Protein AF-X0Y1T5-F1 (afdb_monomer_lite)

Sequence (154 aa):
MSSAFTTIRTRWVACLILCGVLGTVRAEKPPTVGEGQLGAPISWQACGDNPGSLCMLQKTRDSVLYLTPNESFFPERGLVAAGLGQVPDLENLNSGKSFAWIEKWDAGDTTEWVWFAPQAGEGTITLWMSAKSSGGTFSMSMDNKTVSFSVNSG

Structure (mmCIF, N/CA/C/O backbone):
data_AF-X0Y1T5-F1
#
_entry.id   AF-X0Y1T5-F1
#
loop_
_atom_site.group_PDB
_atom_site.id
_atom_site.type_symbol
_atom_site.label_atom_id
_atom_site.label_alt_id
_atom_site.label_comp_id
_atom_site.label_asym_id
_atom_site.label_entity_id
_atom_site.label_seq_id
_atom_site.pdbx_PDB_ins_code
_atom_site.Cartn_x
_atom_site.Cartn_y
_atom_site.Cartn_z
_atom_site.occupancy
_atom_site.B_iso_or_equiv
_atom_site.auth_seq_id
_atom_site.auth_comp_id
_atom_site.auth_asym_id
_atom_site.auth_atom_id
_atom_site.pdbx_PDB_model_num
ATOM 1 N N . MET A 1 1 ? -14.087 -75.722 -10.424 1.00 33.56 1 MET A N 1
ATOM 2 C CA . MET A 1 1 ? -12.673 -76.088 -10.676 1.00 33.56 1 MET A CA 1
ATOM 3 C C . MET A 1 1 ? -11.996 -74.820 -11.196 1.00 33.56 1 MET A C 1
ATOM 5 O O . MET A 1 1 ? -12.502 -74.283 -12.168 1.00 33.56 1 MET A O 1
ATOM 9 N N . SER A 1 2 ? -11.211 -74.107 -10.371 1.00 26.11 2 SER A N 1
ATOM 10 C CA . SER A 1 2 ? -9.720 -74.135 -10.321 1.00 26.11 2 SER A CA 1
ATOM 11 C C . SER A 1 2 ? -9.089 -73.869 -11.700 1.00 26.11 2 SER A C 1
ATOM 13 O O . SER A 1 2 ? -9.469 -74.559 -12.633 1.00 26.11 2 SER A O 1
ATOM 15 N N . SER A 1 3 ? -8.159 -72.944 -11.967 1.00 29.31 3 SER A N 1
ATOM 16 C CA . SER A 1 3 ? -7.112 -72.238 -11.196 1.00 29.31 3 SER A CA 1
ATOM 17 C C . SER A 1 3 ? -6.641 -71.026 -12.050 1.00 29.31 3 SER A C 1
ATOM 19 O O . SER A 1 3 ? -6.656 -71.123 -13.270 1.00 29.31 3 SER A O 1
ATOM 21 N N . ALA A 1 4 ? -6.459 -69.812 -11.516 1.00 31.17 4 ALA A N 1
ATOM 22 C CA . ALA A 1 4 ? -5.210 -69.192 -11.020 1.00 31.17 4 ALA A CA 1
ATOM 23 C C . ALA A 1 4 ? -4.060 -68.918 -12.040 1.00 31.17 4 ALA A C 1
ATOM 25 O O . ALA A 1 4 ? -3.380 -69.839 -12.469 1.00 31.17 4 ALA A O 1
ATOM 26 N N . PHE A 1 5 ? -3.852 -67.608 -12.290 1.00 30.91 5 PHE A N 1
ATOM 27 C CA . PHE A 1 5 ? -2.622 -66.777 -12.395 1.00 30.91 5 PHE A CA 1
ATOM 28 C C . PHE A 1 5 ? -1.419 -67.140 -13.295 1.00 30.91 5 PHE A C 1
ATOM 30 O O . PHE A 1 5 ? -0.932 -68.262 -13.265 1.00 30.91 5 PHE A O 1
ATOM 37 N N . THR A 1 6 ? -0.867 -66.111 -13.983 1.00 28.67 6 THR A N 1
ATOM 38 C CA . THR A 1 6 ? 0.535 -65.566 -13.954 1.00 28.67 6 THR A CA 1
ATOM 39 C C . THR A 1 6 ? 0.710 -64.621 -15.184 1.00 28.67 6 THR A C 1
ATOM 41 O O . THR A 1 6 ? 0.588 -65.098 -16.302 1.00 28.67 6 THR A O 1
ATOM 44 N N . THR A 1 7 ? 0.744 -63.274 -15.148 1.00 33.59 7 THR A N 1
ATOM 45 C CA . THR A 1 7 ? 1.666 -62.264 -14.558 1.00 33.59 7 THR A CA 1
ATOM 46 C C . THR A 1 7 ? 2.576 -61.577 -15.612 1.00 33.59 7 THR A C 1
ATOM 48 O O . THR A 1 7 ? 3.454 -62.197 -16.194 1.00 33.59 7 THR A O 1
ATOM 51 N N . ILE A 1 8 ? 2.372 -60.250 -15.734 1.00 38.00 8 ILE A N 1
ATOM 52 C CA . ILE A 1 8 ? 3.307 -59.129 -16.021 1.00 38.00 8 ILE A CA 1
ATOM 53 C C . ILE A 1 8 ? 3.870 -58.915 -17.445 1.00 38.00 8 ILE A C 1
ATOM 55 O O . ILE A 1 8 ? 4.807 -59.574 -17.884 1.00 38.00 8 ILE A O 1
ATOM 59 N N . ARG A 1 9 ? 3.498 -57.764 -18.035 1.00 35.03 9 ARG A N 1
ATOM 60 C CA . ARG A 1 9 ? 4.478 -56.689 -18.300 1.00 35.03 9 ARG A CA 1
ATOM 61 C C . ARG A 1 9 ? 3.841 -55.300 -18.304 1.00 35.03 9 ARG A C 1
ATOM 63 O O . ARG A 1 9 ? 3.185 -54.871 -19.245 1.00 35.03 9 ARG A O 1
ATOM 70 N N . THR A 1 10 ? 4.079 -54.613 -17.198 1.00 39.91 10 THR A N 1
ATOM 71 C CA . THR A 1 10 ? 3.748 -53.227 -16.896 1.00 39.91 10 THR A CA 1
ATOM 72 C C . THR A 1 10 ? 4.513 -52.280 -17.822 1.00 39.91 10 THR A C 1
ATOM 74 O O . THR A 1 10 ? 5.744 -52.290 -17.841 1.00 39.91 10 THR A O 1
ATOM 77 N N . ARG A 1 11 ? 3.804 -51.414 -18.548 1.00 39.75 11 ARG A N 1
ATOM 78 C CA . ARG A 1 11 ? 4.361 -50.149 -19.036 1.00 39.75 11 ARG A CA 1
ATOM 79 C C . ARG A 1 11 ? 3.562 -49.017 -18.413 1.00 39.75 11 ARG A C 1
ATOM 81 O O . ARG A 1 11 ? 2.442 -48.730 -18.814 1.00 39.75 11 ARG A O 1
ATOM 88 N N . TRP A 1 12 ? 4.167 -48.430 -17.389 1.00 36.53 12 TRP A N 1
ATOM 89 C CA . TRP A 1 12 ? 3.764 -47.166 -16.802 1.00 36.53 12 TRP A CA 1
ATOM 90 C C . TRP A 1 12 ? 3.887 -46.084 -17.875 1.00 36.53 12 TRP A C 1
ATOM 92 O O . TRP A 1 12 ? 4.995 -45.743 -18.282 1.00 36.53 12 TRP A O 1
ATOM 102 N N . VAL A 1 13 ? 2.761 -45.558 -18.349 1.00 40.97 13 VAL A N 1
ATOM 103 C CA . VAL A 1 13 ? 2.743 -44.260 -19.023 1.00 40.97 13 VAL A CA 1
ATOM 104 C C . VAL A 1 13 ? 2.404 -43.248 -17.940 1.00 40.97 13 VAL A C 1
ATOM 106 O O . VAL A 1 13 ? 1.247 -43.072 -17.572 1.00 40.97 13 VAL A O 1
ATOM 109 N N . ALA A 1 14 ? 3.443 -42.644 -17.368 1.00 39.41 14 ALA A N 1
ATOM 110 C CA . ALA A 1 14 ? 3.295 -41.477 -16.517 1.00 39.41 14 ALA A CA 1
ATOM 111 C C . ALA A 1 14 ? 2.805 -40.320 -17.397 1.00 39.41 14 ALA A C 1
ATOM 113 O O . ALA A 1 14 ? 3.578 -39.729 -18.148 1.00 39.41 14 ALA A O 1
ATOM 114 N N . CYS A 1 15 ? 1.510 -40.020 -17.338 1.00 33.62 15 CYS A N 1
ATOM 115 C CA . CYS A 1 15 ? 0.980 -38.776 -17.875 1.00 33.62 15 CYS A CA 1
ATOM 116 C C . CYS A 1 15 ? 1.170 -37.706 -16.792 1.00 33.62 15 CYS A C 1
ATOM 118 O O . CYS A 1 15 ? 0.321 -37.514 -15.925 1.00 33.62 15 CYS A O 1
ATOM 120 N N . LEU A 1 16 ? 2.345 -37.075 -16.791 1.00 36.62 16 LEU A N 1
ATOM 121 C CA . LEU A 1 16 ? 2.587 -35.838 -16.054 1.00 36.62 16 LEU A CA 1
ATOM 122 C C . LEU A 1 16 ? 1.749 -34.743 -16.720 1.00 36.62 16 LEU A C 1
ATOM 124 O O . LEU A 1 16 ? 2.190 -34.103 -17.672 1.00 36.62 16 LEU A O 1
ATOM 128 N N . ILE A 1 17 ? 0.521 -34.550 -16.243 1.00 44.34 17 ILE A N 1
ATOM 129 C CA . ILE A 1 17 ? -0.255 -33.354 -16.563 1.00 44.34 17 ILE A CA 1
ATOM 130 C C . ILE A 1 17 ? 0.347 -32.225 -15.729 1.00 44.34 17 ILE A C 1
ATOM 132 O O . ILE A 1 17 ? -0.046 -31.978 -14.590 1.00 44.34 17 ILE A O 1
ATOM 136 N N . LEU A 1 18 ? 1.356 -31.563 -16.292 1.00 37.75 18 LEU A N 1
ATOM 137 C CA . LEU A 1 18 ? 1.834 -30.283 -15.794 1.00 37.75 18 LEU A CA 1
ATOM 138 C C . LEU A 1 18 ? 0.774 -29.231 -16.165 1.00 37.75 18 LEU A C 1
ATOM 140 O O . LEU A 1 18 ? 0.879 -28.556 -17.185 1.00 37.75 18 LEU A O 1
ATOM 144 N N . CYS A 1 19 ? -0.285 -29.106 -15.361 1.00 36.78 19 CYS A N 1
ATOM 145 C CA . CYS A 1 19 ? -1.163 -27.934 -15.406 1.00 36.78 19 CYS A CA 1
ATOM 146 C C . CYS A 1 19 ? -0.419 -26.749 -14.778 1.00 36.78 19 CYS A C 1
ATOM 148 O O . CYS A 1 19 ? -0.714 -26.319 -13.666 1.00 36.78 19 CYS A O 1
ATOM 150 N N . GLY A 1 20 ? 0.593 -26.242 -15.482 1.00 36.31 20 GLY A N 1
ATOM 151 C CA . GLY A 1 20 ? 1.163 -24.938 -15.192 1.00 36.31 20 GLY A CA 1
ATOM 152 C C . GLY A 1 20 ? 0.148 -23.884 -15.605 1.00 36.31 20 GLY A C 1
ATOM 153 O O . GLY A 1 20 ? 0.089 -23.512 -16.774 1.00 36.31 20 GLY A O 1
ATOM 154 N N . VAL A 1 21 ? -0.671 -23.420 -14.662 1.00 42.78 21 VAL A N 1
ATOM 155 C CA . VAL A 1 21 ? -1.449 -22.194 -14.852 1.00 42.78 21 VAL A CA 1
ATOM 156 C C . VAL A 1 21 ? -0.445 -21.043 -14.846 1.00 42.78 21 VAL A C 1
ATOM 158 O O . VAL A 1 21 ? -0.163 -20.443 -13.814 1.00 42.78 21 VAL A O 1
ATOM 161 N N . LEU A 1 22 ? 0.154 -20.767 -16.004 1.00 41.75 22 LEU A N 1
ATOM 162 C CA . LEU A 1 22 ? 0.889 -19.531 -16.257 1.00 41.75 22 LEU A CA 1
ATOM 163 C C . LEU A 1 22 ? -0.146 -18.416 -16.426 1.00 41.75 22 LEU A C 1
ATOM 165 O O . LEU A 1 22 ? -0.441 -17.973 -17.532 1.00 41.75 22 LEU A O 1
ATOM 169 N N . GLY A 1 23 ? -0.761 -18.017 -15.313 1.00 35.97 23 GLY A N 1
ATOM 170 C CA . GLY A 1 23 ? -1.608 -16.838 -15.264 1.00 35.97 23 GLY A CA 1
ATOM 171 C C . GLY A 1 23 ? -0.728 -15.606 -15.402 1.00 35.97 23 GLY A C 1
ATOM 172 O O . GLY A 1 23 ? -0.049 -15.212 -14.458 1.00 35.97 23 GLY A O 1
ATOM 173 N N . THR A 1 24 ? -0.713 -14.990 -16.579 1.00 39.28 24 THR A N 1
ATOM 174 C CA . THR A 1 24 ? -0.244 -13.615 -16.720 1.00 39.28 24 THR A CA 1
ATOM 175 C C . THR A 1 24 ? -1.219 -12.711 -15.967 1.00 39.28 24 THR A C 1
ATOM 177 O O . THR A 1 24 ? -2.312 -12.423 -16.447 1.00 39.28 24 THR A O 1
ATOM 180 N N . VAL A 1 25 ? -0.841 -12.271 -14.764 1.00 39.34 25 VAL A N 1
ATOM 181 C CA . VAL A 1 25 ? -1.614 -11.289 -13.991 1.00 39.34 25 VAL A CA 1
ATOM 182 C C . VAL A 1 25 ? -1.429 -9.924 -14.655 1.00 39.34 25 VAL A C 1
ATOM 184 O O . VAL A 1 25 ? -0.483 -9.196 -14.364 1.00 39.34 25 VAL A O 1
ATOM 187 N N . ARG A 1 26 ? -2.295 -9.591 -15.617 1.00 44.22 26 ARG A N 1
ATOM 188 C CA . ARG A 1 26 ? -2.422 -8.227 -16.141 1.00 44.22 26 ARG A CA 1
ATOM 189 C C . ARG A 1 26 ? -3.585 -7.536 -15.441 1.00 44.22 26 ARG A C 1
ATOM 191 O O . ARG A 1 26 ? -4.712 -8.012 -15.479 1.00 44.22 26 ARG A O 1
ATOM 198 N N . ALA A 1 27 ? -3.290 -6.390 -14.841 1.00 51.22 27 ALA A N 1
ATOM 199 C CA . ALA A 1 27 ? -4.278 -5.412 -14.419 1.00 51.22 27 ALA A CA 1
ATOM 200 C C . ALA A 1 27 ? -5.132 -4.965 -15.616 1.00 51.22 27 ALA A C 1
ATOM 202 O O . ALA A 1 27 ? -4.576 -4.387 -16.547 1.00 51.22 27 ALA A O 1
ATOM 203 N N . GLU A 1 28 ? -6.451 -5.181 -15.614 1.00 55.91 28 GLU A N 1
ATOM 204 C CA . GLU A 1 28 ? -7.316 -4.629 -16.675 1.00 55.91 28 GLU A CA 1
ATOM 205 C C . GLU A 1 28 ? -7.432 -3.097 -16.578 1.00 55.91 28 GLU A C 1
ATOM 207 O O . GLU A 1 28 ? -7.485 -2.413 -17.601 1.00 55.91 28 GLU A O 1
ATOM 212 N N . LYS A 1 29 ? -7.408 -2.538 -15.357 1.00 69.12 29 LYS A N 1
ATOM 213 C CA . LYS A 1 29 ? -7.417 -1.092 -15.094 1.00 69.12 29 LYS A CA 1
ATOM 214 C C . LYS A 1 29 ? -6.838 -0.788 -13.699 1.00 69.12 29 LYS A C 1
ATOM 216 O O . LYS A 1 29 ? -7.100 -1.563 -12.780 1.00 69.12 29 LYS A O 1
ATOM 221 N N . PRO A 1 30 ? -6.077 0.309 -13.512 1.00 68.19 30 PRO A N 1
ATOM 222 C CA . PRO A 1 30 ? -5.691 0.772 -12.181 1.00 68.19 30 PRO A CA 1
ATOM 223 C C . PRO A 1 30 ? -6.926 1.175 -11.365 1.00 68.19 30 PRO A C 1
ATOM 225 O O . PRO A 1 30 ? -7.893 1.676 -11.953 1.00 68.19 30 PRO A O 1
ATOM 228 N N . PRO A 1 31 ? -6.890 1.017 -10.035 1.00 75.19 31 PRO A N 1
ATOM 229 C CA . PRO A 1 31 ? -7.995 1.433 -9.191 1.00 75.19 31 PRO A CA 1
ATOM 230 C C . PRO A 1 31 ? -8.174 2.952 -9.190 1.00 75.19 31 PRO A C 1
ATOM 232 O O . PRO A 1 31 ? -7.240 3.726 -9.412 1.00 75.19 31 PRO A O 1
ATOM 235 N N . THR A 1 32 ? -9.403 3.370 -8.940 1.00 79.56 32 THR A N 1
ATOM 236 C CA . THR A 1 32 ? -9.861 4.755 -8.932 1.00 79.56 32 THR A CA 1
ATOM 237 C C . THR A 1 32 ? -10.239 5.202 -7.523 1.00 79.56 32 THR A C 1
ATOM 239 O O . THR A 1 32 ? -10.405 4.402 -6.602 1.00 79.56 32 THR A O 1
ATOM 242 N N . VAL A 1 33 ? -10.339 6.519 -7.329 1.00 81.38 33 VAL A N 1
ATOM 243 C CA . VAL A 1 33 ? -10.689 7.107 -6.030 1.00 81.38 33 VAL A CA 1
ATOM 244 C C . VAL A 1 33 ? -12.033 6.561 -5.545 1.00 81.38 33 VAL A C 1
ATOM 246 O O . VAL A 1 33 ? -13.034 6.657 -6.252 1.00 81.38 33 VAL A O 1
ATOM 249 N N . GLY A 1 34 ? -12.067 6.050 -4.314 1.00 80.88 34 GLY A N 1
ATOM 250 C CA . GLY A 1 34 ? -13.272 5.498 -3.698 1.00 80.88 34 GLY A CA 1
ATOM 251 C C . GLY A 1 34 ? -13.450 3.988 -3.858 1.00 80.88 34 GLY A C 1
ATOM 252 O O . GLY A 1 34 ? -14.335 3.452 -3.194 1.00 80.88 34 GLY A O 1
ATOM 253 N N . GLU A 1 35 ? -12.618 3.315 -4.660 1.00 82.56 35 GLU A N 1
ATOM 254 C CA . GLU A 1 35 ? -12.512 1.850 -4.673 1.00 82.56 35 GLU A CA 1
ATOM 255 C C . GLU A 1 35 ? -11.595 1.382 -3.535 1.00 82.56 35 GLU A C 1
ATOM 257 O O . GLU A 1 35 ? -10.551 1.990 -3.260 1.00 82.56 35 GLU A O 1
ATOM 262 N N . GLY A 1 36 ? -11.947 0.276 -2.874 1.00 82.50 36 GLY A N 1
ATOM 263 C CA . GLY A 1 36 ? -11.138 -0.244 -1.778 1.00 82.50 36 GLY A CA 1
ATOM 264 C C . GLY A 1 36 ? -11.025 0.748 -0.632 1.00 82.50 36 GLY A C 1
ATOM 265 O O . GLY A 1 36 ? -12.008 1.334 -0.164 1.00 82.50 36 GLY A O 1
ATOM 266 N N . GLN A 1 37 ? -9.792 0.954 -0.176 1.00 84.06 37 GLN A N 1
ATOM 267 C CA . GLN A 1 37 ? -9.453 1.985 0.798 1.00 84.06 37 GLN A CA 1
ATOM 268 C C . GLN A 1 37 ? -8.918 3.285 0.177 1.00 84.06 37 GLN A C 1
ATOM 270 O O . GLN A 1 37 ? -8.589 4.208 0.920 1.00 84.06 37 GLN A O 1
ATOM 275 N N . LEU A 1 38 ? -8.819 3.407 -1.153 1.00 85.06 38 LEU A N 1
ATOM 276 C CA . LEU A 1 38 ? -8.233 4.595 -1.784 1.00 85.06 38 LEU A CA 1
ATOM 277 C C . LEU A 1 38 ? -9.078 5.846 -1.522 1.00 85.06 38 LEU A C 1
ATOM 279 O O . LEU A 1 38 ? -10.231 5.953 -1.942 1.00 85.06 38 LEU A O 1
ATOM 283 N N . GLY A 1 39 ? -8.482 6.822 -0.833 1.00 84.25 39 GLY A N 1
ATOM 284 C CA . GLY A 1 39 ? -9.161 8.055 -0.423 1.00 84.25 39 GLY A CA 1
ATOM 285 C C . GLY A 1 39 ? -10.085 7.891 0.786 1.00 84.25 39 GLY A C 1
ATOM 286 O O . GLY A 1 39 ? -10.786 8.835 1.151 1.00 84.25 39 GLY A O 1
ATOM 287 N N . ALA A 1 40 ? -10.108 6.717 1.424 1.00 87.19 40 ALA A N 1
ATOM 288 C CA . ALA A 1 40 ? -10.783 6.553 2.703 1.00 87.19 40 ALA A CA 1
ATOM 289 C C . ALA A 1 40 ? -10.029 7.324 3.806 1.00 87.19 40 ALA A C 1
ATOM 291 O O . ALA A 1 40 ? -8.804 7.449 3.729 1.00 87.19 40 ALA A O 1
ATOM 292 N N . PRO A 1 41 ? -10.733 7.849 4.826 1.00 87.62 41 PRO A N 1
ATOM 293 C CA . PRO A 1 41 ? -10.091 8.552 5.930 1.00 87.62 41 PRO A CA 1
ATOM 294 C C 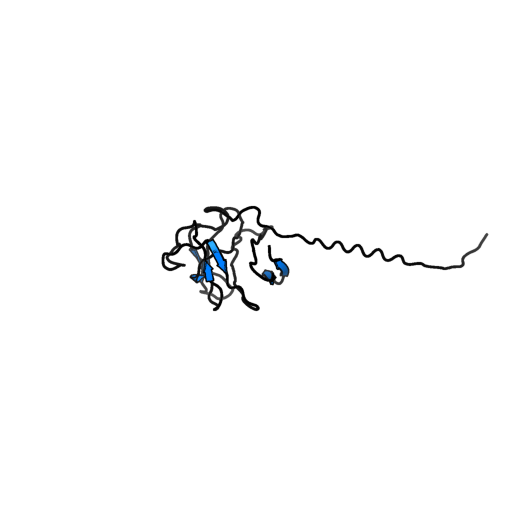. PRO A 1 41 ? -9.173 7.622 6.730 1.00 87.62 41 PRO A C 1
ATOM 296 O O . PRO A 1 41 ? -9.396 6.408 6.805 1.00 87.62 41 PRO A O 1
ATOM 299 N N . ILE A 1 42 ? -8.163 8.221 7.354 1.00 87.94 42 ILE A N 1
ATOM 300 C CA . ILE A 1 42 ? -7.234 7.538 8.247 1.00 87.94 42 ILE A CA 1
ATOM 301 C C . ILE A 1 42 ? -7.831 7.506 9.658 1.00 87.94 42 ILE A C 1
ATOM 303 O O . ILE A 1 42 ? -8.599 8.375 10.067 1.00 87.94 42 ILE A O 1
ATOM 307 N N . SER A 1 43 ? -7.513 6.454 10.405 1.00 87.12 43 SER A N 1
ATOM 308 C CA . SER A 1 43 ? -7.880 6.317 11.810 1.00 87.12 43 SER A CA 1
ATOM 309 C C . SER A 1 43 ? -6.771 5.614 12.578 1.00 87.12 43 SER A C 1
ATOM 311 O O . SER A 1 43 ? -6.206 4.634 12.097 1.00 87.12 43 SER A O 1
ATOM 313 N N . TRP A 1 44 ? -6.494 6.075 13.793 1.00 86.00 44 TRP A N 1
ATOM 314 C CA . TRP A 1 44 ? -5.599 5.384 14.716 1.00 86.00 44 TRP A CA 1
ATOM 315 C C . TRP A 1 44 ? -6.396 4.395 15.555 1.00 86.00 44 TRP A C 1
ATOM 317 O O . TRP A 1 44 ? -7.391 4.765 16.179 1.00 86.00 44 TRP A O 1
ATOM 327 N N . GLN A 1 45 ? -5.978 3.133 15.565 1.00 84.31 45 GLN A N 1
ATOM 328 C CA . GLN A 1 45 ? -6.615 2.083 16.360 1.00 84.31 45 GLN A CA 1
ATOM 329 C C . GLN A 1 45 ? -5.567 1.213 17.035 1.00 84.31 45 GLN A C 1
ATOM 331 O O . GLN A 1 45 ? -4.470 1.032 16.510 1.00 84.31 45 GLN A O 1
ATOM 336 N N . ALA A 1 46 ? -5.931 0.665 18.193 1.00 83.38 46 ALA A N 1
ATOM 337 C CA . ALA A 1 46 ? -5.108 -0.323 18.868 1.00 83.38 46 ALA A CA 1
ATOM 338 C C . ALA A 1 46 ? -4.879 -1.533 17.952 1.00 83.38 46 ALA A C 1
ATOM 340 O O . ALA A 1 46 ? -5.820 -2.017 17.317 1.00 83.38 46 ALA A O 1
ATOM 341 N N . CYS A 1 47 ? -3.636 -1.993 17.868 1.00 75.31 47 CYS A N 1
ATOM 342 C CA . CYS A 1 47 ? -3.251 -3.125 17.034 1.00 75.31 47 CYS A CA 1
ATOM 343 C C . CYS A 1 47 ? -2.096 -3.913 17.658 1.00 75.31 47 CYS A C 1
ATOM 345 O O . CYS A 1 47 ? -1.289 -3.363 18.408 1.00 75.31 47 CYS A O 1
ATOM 347 N N . GLY A 1 48 ? -2.003 -5.192 17.289 1.00 69.62 48 GLY A N 1
ATOM 348 C CA . GLY A 1 48 ? -0.993 -6.114 17.803 1.00 69.62 48 GLY A CA 1
ATOM 349 C C . GLY A 1 48 ? -1.262 -6.573 19.237 1.00 69.62 48 GLY A C 1
ATOM 350 O O . GLY A 1 48 ? -2.241 -6.181 19.871 1.00 69.62 48 GLY A O 1
ATOM 351 N N . ASP A 1 49 ? -0.363 -7.415 19.741 1.00 75.00 49 ASP A N 1
ATOM 352 C CA . ASP A 1 49 ? -0.500 -8.043 21.062 1.00 75.00 49 ASP A CA 1
ATOM 353 C C . ASP A 1 49 ? -0.013 -7.144 22.212 1.00 75.00 49 ASP A C 1
ATOM 355 O O . ASP A 1 49 ? -0.250 -7.431 23.386 1.00 75.00 49 ASP A O 1
ATOM 359 N N . ASN A 1 50 ? 0.668 -6.041 21.886 1.00 80.88 50 ASN A N 1
ATOM 360 C CA . ASN A 1 50 ? 1.243 -5.129 22.866 1.00 80.88 50 ASN A CA 1
ATOM 361 C C . ASN A 1 50 ? 0.217 -4.078 23.326 1.00 80.88 50 ASN A C 1
ATOM 363 O O . ASN A 1 50 ? -0.280 -3.294 22.510 1.00 80.88 50 ASN A O 1
ATOM 367 N N . PRO A 1 51 ? -0.056 -3.975 24.640 1.00 76.88 51 PRO A N 1
ATOM 368 C CA . PRO A 1 51 ? -0.910 -2.924 25.175 1.00 76.88 51 PRO A CA 1
ATOM 369 C C . PRO A 1 51 ? -0.339 -1.534 24.858 1.00 76.88 51 PRO A C 1
ATOM 371 O O . PRO A 1 51 ? 0.774 -1.205 25.261 1.00 76.88 51 PRO A O 1
ATOM 374 N N . GLY A 1 52 ? -1.116 -0.707 24.155 1.00 78.69 52 GLY A N 1
ATOM 375 C CA . GLY A 1 52 ? -0.750 0.673 23.812 1.00 78.69 52 GLY A CA 1
ATOM 376 C C . GLY A 1 52 ? -0.159 0.869 22.413 1.00 78.69 52 GLY A C 1
ATOM 377 O O . GLY A 1 52 ? 0.040 2.013 22.009 1.00 78.69 52 GLY A O 1
ATOM 378 N N . SER A 1 53 ? 0.070 -0.201 21.650 1.00 81.75 53 SER A N 1
ATOM 379 C CA . SER A 1 53 ? 0.438 -0.090 20.237 1.00 81.75 53 SER A CA 1
ATOM 380 C C . SER A 1 53 ? -0.739 0.433 19.408 1.00 81.75 53 SER A C 1
ATOM 382 O O . SER A 1 53 ? -1.847 -0.100 19.477 1.00 81.75 53 SER A O 1
ATOM 384 N N . LEU A 1 54 ? -0.497 1.488 18.625 1.00 81.62 54 LEU A N 1
ATOM 385 C CA . LEU A 1 54 ? -1.466 2.064 17.695 1.00 81.62 54 LEU A CA 1
ATOM 386 C C . LEU A 1 54 ? -0.987 1.873 16.258 1.00 81.62 54 LEU A C 1
ATOM 388 O O . LEU A 1 54 ? 0.157 2.188 15.936 1.00 81.62 54 LEU A O 1
ATOM 392 N N . CYS A 1 55 ? -1.891 1.426 15.394 1.00 79.88 55 CYS A N 1
ATOM 393 C CA . CYS A 1 55 ? -1.685 1.383 13.955 1.00 79.88 55 CYS A CA 1
ATOM 394 C C . CYS A 1 55 ? -2.473 2.502 13.296 1.00 79.88 55 CYS A C 1
ATOM 396 O O . CYS A 1 55 ? -3.635 2.760 13.629 1.00 79.88 55 CYS A O 1
ATOM 398 N N . MET A 1 56 ? -1.837 3.117 12.310 1.00 82.62 56 MET A N 1
ATOM 399 C CA . MET A 1 56 ? -2.490 4.008 11.371 1.00 82.62 56 MET A CA 1
ATOM 400 C C . MET A 1 56 ? -3.216 3.159 10.328 1.00 82.62 56 MET A C 1
ATOM 402 O O . MET A 1 56 ? -2.585 2.437 9.562 1.00 82.62 56 MET A O 1
ATOM 406 N N . LEU A 1 57 ? -4.548 3.207 10.329 1.00 80.62 57 LEU A N 1
ATOM 407 C CA . LEU A 1 57 ? -5.391 2.366 9.484 1.00 80.62 57 LEU A CA 1
ATOM 408 C C . LEU A 1 57 ? -6.195 3.204 8.497 1.00 80.62 57 LEU A C 1
ATOM 410 O O . LEU A 1 57 ? -6.902 4.134 8.887 1.00 80.62 57 LEU A O 1
ATOM 414 N N . GLN A 1 58 ? -6.169 2.787 7.234 1.00 83.81 58 GLN A N 1
ATOM 415 C CA . GLN A 1 58 ? -7.063 3.269 6.189 1.00 83.81 58 GLN A CA 1
ATOM 416 C C . GLN A 1 58 ? -8.050 2.150 5.836 1.00 83.81 58 GLN A C 1
ATOM 418 O O . GLN A 1 58 ? -7.674 1.138 5.247 1.00 83.81 58 GLN A O 1
ATOM 423 N N . LYS A 1 59 ? -9.312 2.289 6.261 1.00 83.06 59 LYS A N 1
ATOM 424 C CA . LYS A 1 59 ? -10.319 1.222 6.119 1.00 83.06 59 LYS A CA 1
ATOM 425 C C . LYS A 1 59 ? -10.898 1.181 4.709 1.00 83.06 59 LYS A C 1
ATOM 427 O O . LYS A 1 59 ? -11.261 2.215 4.155 1.00 83.06 59 LYS A O 1
ATOM 432 N N . THR A 1 60 ? -11.055 -0.025 4.178 1.00 80.81 60 THR A N 1
ATOM 433 C CA . THR A 1 60 ? -11.785 -0.262 2.929 1.00 80.81 60 THR A CA 1
ATOM 434 C C . THR A 1 60 ? -13.300 -0.159 3.128 1.00 80.81 60 THR A C 1
ATOM 436 O O . THR A 1 60 ? -13.810 -0.441 4.216 1.00 80.81 60 THR A O 1
ATOM 439 N N . ARG A 1 61 ? -14.020 0.266 2.084 1.00 77.69 61 ARG A N 1
ATOM 440 C CA . ARG A 1 61 ? -15.493 0.351 2.066 1.00 77.69 61 ARG A CA 1
ATOM 441 C C . ARG A 1 61 ? -16.162 -0.883 1.456 1.00 77.69 61 ARG A C 1
ATOM 443 O O . ARG A 1 61 ? -17.341 -1.107 1.708 1.00 77.69 61 ARG A O 1
ATOM 450 N N . ASP A 1 62 ? -15.425 -1.654 0.663 1.00 76.88 62 ASP A N 1
ATOM 451 C CA . ASP A 1 62 ? -15.925 -2.729 -0.205 1.00 76.88 62 ASP A CA 1
ATOM 452 C C . ASP A 1 62 ? -15.151 -4.052 -0.018 1.00 76.88 62 ASP A C 1
ATOM 454 O O . ASP A 1 62 ? -15.239 -4.955 -0.847 1.00 76.88 62 ASP A O 1
ATOM 458 N N . SER A 1 63 ? -14.397 -4.176 1.080 1.00 75.62 63 SER A N 1
A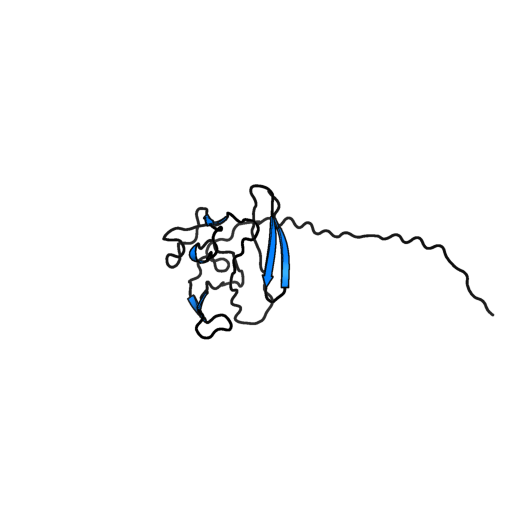TOM 459 C CA . SER A 1 63 ? -13.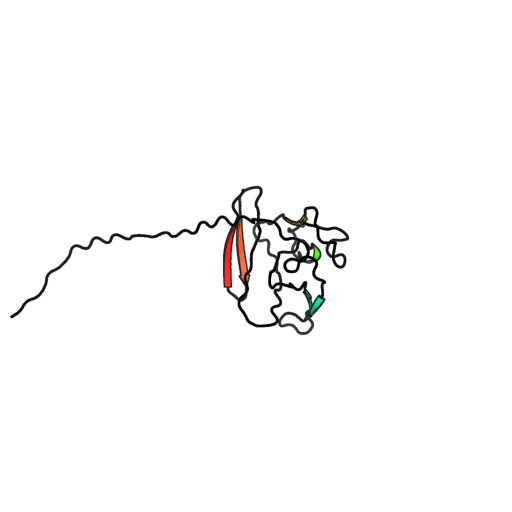532 -5.324 1.395 1.00 75.62 63 SER A CA 1
ATOM 460 C C . SER A 1 63 ? -12.374 -5.551 0.415 1.00 75.62 63 SER A C 1
ATOM 462 O O . SER A 1 63 ? -11.740 -6.604 0.466 1.00 75.62 63 SER A O 1
ATOM 464 N N . VAL A 1 64 ? -12.049 -4.571 -0.433 1.00 78.00 64 VAL A N 1
ATOM 465 C CA . VAL A 1 64 ? -10.882 -4.617 -1.323 1.00 78.00 64 VAL A CA 1
ATOM 466 C C . VAL A 1 64 ? -9.721 -3.832 -0.712 1.00 78.00 64 VAL A C 1
ATOM 468 O O . VAL A 1 64 ? -9.902 -2.706 -0.242 1.00 78.00 64 VAL A O 1
ATOM 471 N N . LEU A 1 65 ? -8.524 -4.423 -0.719 1.00 78.81 65 LEU A N 1
ATOM 472 C CA . LEU A 1 65 ? -7.280 -3.797 -0.267 1.00 78.81 65 LEU A CA 1
ATOM 473 C C . LEU A 1 65 ? -6.364 -3.508 -1.467 1.00 78.81 65 LEU A C 1
ATOM 475 O O . LEU A 1 65 ? -5.942 -4.426 -2.163 1.00 78.81 65 LEU A O 1
ATOM 479 N N . TYR A 1 66 ? -6.015 -2.238 -1.661 1.00 79.19 66 TYR A N 1
ATOM 480 C CA . TYR A 1 66 ? -5.029 -1.757 -2.632 1.00 79.19 66 TYR A CA 1
ATOM 481 C C . TYR A 1 66 ? -3.734 -1.338 -1.942 1.00 79.19 66 TYR A C 1
ATOM 483 O O . TYR A 1 66 ? -3.773 -0.635 -0.943 1.00 79.19 66 TYR A O 1
ATOM 491 N N . LEU A 1 67 ? -2.558 -1.669 -2.465 1.00 79.88 67 LEU A N 1
ATOM 492 C CA . LEU A 1 67 ? -1.327 -1.127 -1.880 1.00 79.88 67 LEU A CA 1
ATOM 493 C C . LEU A 1 67 ? -1.263 0.390 -2.121 1.00 79.88 67 LEU A C 1
ATOM 495 O O . LEU A 1 67 ? -1.164 0.846 -3.259 1.00 79.88 67 LEU A O 1
ATOM 499 N N . THR A 1 68 ? -1.386 1.178 -1.052 1.00 81.25 68 THR A N 1
ATOM 500 C CA . THR A 1 68 ? -1.478 2.643 -1.132 1.00 81.25 68 THR A CA 1
ATOM 501 C C . THR A 1 68 ? -0.092 3.277 -1.261 1.00 81.25 68 THR A C 1
ATOM 503 O O . THR A 1 68 ? 0.765 2.989 -0.421 1.00 81.25 68 THR A O 1
ATOM 506 N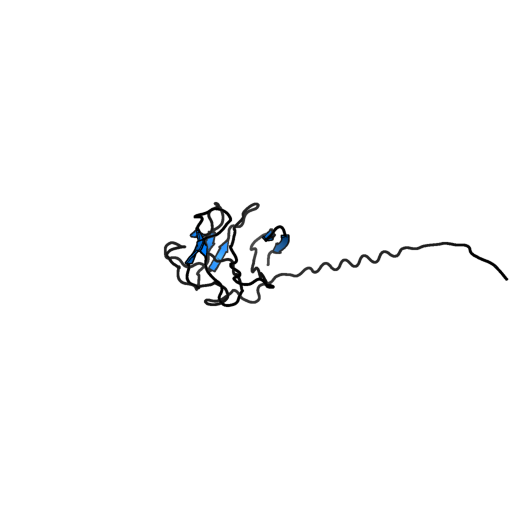 N . PRO A 1 69 ? 0.134 4.190 -2.221 1.00 87.06 69 PRO A N 1
ATOM 507 C CA . PRO A 1 69 ? 1.402 4.895 -2.386 1.00 87.06 69 PRO A CA 1
ATOM 508 C C . PRO A 1 69 ? 1.525 6.065 -1.392 1.00 87.06 69 PRO A C 1
ATOM 510 O O . PRO A 1 69 ? 1.581 7.226 -1.789 1.00 87.06 69 PRO A O 1
ATOM 513 N N . ASN A 1 70 ? 1.523 5.751 -0.094 1.00 87.44 70 ASN A N 1
ATOM 514 C CA . ASN A 1 70 ? 1.719 6.712 0.989 1.00 87.44 70 ASN A CA 1
ATOM 515 C C . ASN A 1 70 ? 3.108 6.509 1.596 1.00 87.44 70 ASN A C 1
ATOM 517 O O . ASN A 1 70 ? 3.339 5.502 2.257 1.00 87.44 70 ASN A O 1
ATOM 521 N N . GLU A 1 71 ? 4.020 7.459 1.396 1.00 86.25 71 GLU A N 1
ATOM 522 C CA . GLU A 1 71 ? 5.428 7.349 1.802 1.00 86.25 71 GLU A CA 1
ATOM 523 C C . GLU A 1 71 ? 5.590 7.107 3.307 1.00 86.25 71 GLU A C 1
ATOM 525 O O . GLU A 1 71 ? 6.456 6.345 3.727 1.00 86.25 71 GLU A O 1
ATOM 530 N N . SER A 1 72 ? 4.703 7.678 4.126 1.00 83.75 72 SER A N 1
ATOM 531 C CA . SER A 1 72 ? 4.674 7.446 5.578 1.00 83.75 72 SER A CA 1
ATOM 532 C C . SER A 1 72 ? 4.400 5.985 5.984 1.00 83.75 72 SER A C 1
ATOM 534 O O . SER A 1 72 ? 4.568 5.643 7.153 1.00 83.75 72 SER A O 1
ATOM 536 N N . PHE A 1 73 ? 3.981 5.118 5.054 1.00 78.56 73 PHE A N 1
ATOM 537 C CA . PHE A 1 73 ? 3.812 3.676 5.271 1.00 78.56 73 PHE A CA 1
ATOM 538 C C . PHE A 1 73 ? 5.041 2.840 4.875 1.00 78.56 73 PHE A C 1
ATOM 540 O O . PHE A 1 73 ? 4.994 1.616 4.992 1.00 78.56 73 PHE A O 1
ATOM 547 N N . PHE A 1 74 ? 6.145 3.457 4.435 1.00 80.81 74 PHE A N 1
ATOM 548 C CA . PHE A 1 74 ? 7.388 2.764 4.069 1.00 80.81 74 PHE A CA 1
ATOM 549 C C . PHE A 1 74 ? 8.484 3.043 5.114 1.00 80.81 74 PHE A C 1
ATOM 551 O O . PHE A 1 74 ? 9.344 3.899 4.903 1.00 80.81 74 PHE A O 1
ATOM 558 N N . PRO A 1 75 ? 8.459 2.371 6.282 1.00 65.75 75 PRO A N 1
ATOM 559 C CA . PRO A 1 75 ? 9.438 2.617 7.342 1.00 65.75 75 PRO A CA 1
ATOM 560 C C . PRO A 1 75 ? 10.850 2.132 6.973 1.00 65.75 75 PRO A C 1
ATOM 562 O O . PRO A 1 75 ? 11.838 2.632 7.515 1.00 65.75 75 PRO A O 1
ATOM 565 N N . GLU A 1 76 ? 10.953 1.171 6.053 1.00 69.38 76 GLU A N 1
ATOM 566 C CA . GLU A 1 76 ? 12.213 0.620 5.563 1.00 69.38 76 GLU A CA 1
ATOM 567 C C . GLU A 1 76 ? 12.691 1.369 4.309 1.00 69.38 76 GLU A C 1
ATOM 569 O O . GLU A 1 76 ? 11.906 1.785 3.457 1.00 69.38 76 GLU A O 1
ATOM 574 N N . ARG A 1 77 ? 14.005 1.598 4.209 1.00 60.69 77 ARG A N 1
ATOM 575 C CA . ARG A 1 77 ? 14.597 2.392 3.122 1.00 60.69 77 ARG A CA 1
ATOM 576 C C . ARG A 1 77 ? 14.534 1.610 1.807 1.00 60.69 77 ARG A C 1
ATOM 578 O O . ARG A 1 77 ? 15.130 0.547 1.742 1.00 60.69 77 ARG A O 1
ATOM 585 N N . GLY A 1 78 ? 13.942 2.182 0.757 1.00 78.56 78 GLY A N 1
ATOM 586 C CA . GLY A 1 78 ? 14.034 1.643 -0.612 1.00 78.56 78 GLY A CA 1
ATOM 587 C C . GLY A 1 78 ? 12.832 2.009 -1.476 1.00 78.56 78 GLY A C 1
ATOM 588 O O . GLY A 1 78 ? 12.989 2.606 -2.544 1.00 78.56 78 GLY A O 1
ATOM 589 N N . LEU A 1 79 ? 11.634 1.762 -0.942 1.00 88.12 79 LEU A N 1
ATOM 590 C CA . LEU A 1 79 ? 10.367 2.019 -1.624 1.00 88.12 79 LEU A CA 1
ATOM 591 C C . LEU A 1 79 ? 10.077 3.514 -1.762 1.00 88.12 79 LEU A C 1
ATOM 593 O O . LEU A 1 79 ? 10.336 4.312 -0.860 1.00 88.12 79 LEU A O 1
ATOM 597 N N . VAL A 1 80 ? 9.507 3.888 -2.906 1.00 89.31 80 VAL A N 1
ATOM 598 C CA . VAL A 1 80 ? 9.148 5.276 -3.220 1.00 89.31 80 VAL A CA 1
ATOM 599 C C . VAL A 1 80 ? 7.739 5.335 -3.792 1.00 89.31 80 VAL A C 1
ATOM 601 O O . VAL A 1 80 ? 7.383 4.545 -4.668 1.00 89.31 80 VAL A O 1
ATOM 604 N N . ALA A 1 81 ? 6.944 6.297 -3.325 1.00 90.81 81 ALA A N 1
ATOM 605 C CA . ALA A 1 81 ? 5.677 6.636 -3.956 1.00 90.81 81 ALA A CA 1
ATOM 606 C C . ALA A 1 81 ? 5.938 7.495 -5.205 1.00 90.81 81 ALA A C 1
ATOM 608 O O . ALA A 1 81 ? 6.700 8.461 -5.171 1.00 90.81 81 ALA A O 1
ATOM 609 N N . ALA A 1 82 ? 5.331 7.135 -6.332 1.00 90.56 82 ALA A N 1
ATOM 610 C CA . ALA A 1 82 ? 5.607 7.758 -7.619 1.00 90.56 82 ALA A CA 1
ATOM 611 C C . ALA A 1 82 ? 4.358 7.894 -8.497 1.00 90.56 82 ALA A C 1
ATOM 613 O O . ALA A 1 82 ? 3.282 7.359 -8.216 1.00 90.56 82 ALA A O 1
ATOM 614 N N . GLY A 1 83 ? 4.517 8.654 -9.580 1.00 90.31 83 GLY A N 1
ATOM 615 C CA . GLY A 1 83 ? 3.427 9.004 -10.486 1.00 90.31 83 GLY A CA 1
ATOM 616 C C . GLY A 1 83 ? 2.541 10.130 -9.969 1.00 90.31 83 GLY A C 1
ATOM 617 O O . GLY A 1 83 ? 2.643 10.539 -8.819 1.00 90.31 83 GLY A O 1
ATOM 618 N N . LEU A 1 84 ? 1.669 10.643 -10.837 1.00 89.94 84 LEU A N 1
ATOM 619 C CA . LEU A 1 84 ? 0.664 11.627 -10.441 1.00 89.94 84 LEU A CA 1
ATOM 620 C C . LEU A 1 84 ? -0.567 10.896 -9.908 1.00 89.94 84 LEU A C 1
ATOM 622 O O . LEU A 1 84 ? -1.289 10.260 -10.679 1.00 89.94 84 LEU A O 1
ATOM 626 N N . GLY A 1 85 ? -0.789 10.981 -8.600 1.00 86.88 85 GLY A N 1
ATOM 627 C CA . GLY A 1 85 ? -1.955 10.392 -7.959 1.00 86.88 85 GLY A CA 1
ATOM 628 C C . GLY A 1 85 ? -3.248 11.152 -8.246 1.00 86.88 85 GLY A C 1
ATOM 629 O O . GLY A 1 85 ? -3.255 12.335 -8.584 1.00 86.88 85 GLY A O 1
ATOM 630 N N . GLN A 1 86 ? -4.364 10.436 -8.116 1.00 86.44 86 GLN A N 1
ATOM 631 C CA . GLN A 1 86 ? -5.716 10.998 -8.230 1.00 86.44 86 GLN A CA 1
ATOM 632 C C . GLN A 1 86 ? -6.368 11.233 -6.859 1.00 86.44 86 GLN A C 1
ATOM 634 O O . GLN A 1 86 ? -7.372 11.935 -6.763 1.00 86.44 86 GLN A O 1
ATOM 639 N N . VAL A 1 87 ? -5.802 10.646 -5.800 1.00 86.12 87 VAL A N 1
ATOM 640 C CA . VAL A 1 87 ? -6.276 10.780 -4.419 1.00 86.12 87 VAL A CA 1
ATOM 641 C C . VAL A 1 87 ? -5.505 11.919 -3.749 1.00 86.12 87 VAL A C 1
ATOM 643 O O . VAL A 1 87 ? -4.277 11.852 -3.727 1.00 86.12 87 VAL A O 1
ATOM 646 N N . PRO A 1 88 ? -6.161 12.953 -3.195 1.00 88.50 88 PRO A N 1
ATOM 647 C CA . PRO A 1 88 ? -5.474 13.998 -2.438 1.00 88.50 88 PRO A CA 1
ATOM 648 C C . PRO A 1 88 ? -4.595 13.421 -1.327 1.00 88.50 88 PRO A C 1
ATOM 650 O O . PRO A 1 88 ? -4.928 12.378 -0.766 1.00 88.50 88 PRO A O 1
ATOM 653 N N . ASP A 1 89 ? -3.506 14.113 -0.987 1.00 89.12 89 ASP A N 1
ATOM 654 C CA . ASP A 1 89 ? -2.700 13.718 0.166 1.00 89.12 89 ASP A CA 1
ATOM 655 C C . ASP A 1 89 ? -3.563 13.722 1.432 1.00 89.12 89 ASP A C 1
ATOM 657 O O . ASP A 1 89 ? -4.247 14.704 1.737 1.00 89.12 89 ASP A O 1
ATOM 661 N N . LEU A 1 90 ? -3.551 12.609 2.152 1.00 88.31 90 LEU A N 1
ATOM 662 C CA . LEU A 1 90 ? -4.345 12.426 3.356 1.00 88.31 90 LEU A CA 1
ATOM 663 C C . LEU A 1 90 ? -3.456 12.734 4.545 1.00 88.31 90 LEU A C 1
ATOM 665 O O . LEU A 1 90 ? -2.381 12.166 4.646 1.00 88.31 90 LEU A O 1
ATOM 669 N N . GLU A 1 91 ? -3.886 13.637 5.426 1.00 88.44 91 GLU A N 1
ATOM 670 C CA . GLU A 1 91 ? -3.165 13.966 6.670 1.00 88.44 91 GLU A CA 1
ATOM 671 C C . GLU A 1 91 ? -1.658 14.243 6.487 1.00 88.44 91 GLU A C 1
ATOM 673 O O . GLU A 1 91 ? -0.860 14.025 7.394 1.00 88.44 91 GLU A O 1
ATOM 678 N N . ASN A 1 92 ? -1.266 14.762 5.317 1.00 88.69 92 ASN A N 1
ATOM 679 C CA . ASN A 1 92 ? 0.122 15.052 4.961 1.00 88.69 92 ASN A CA 1
ATOM 680 C C . ASN A 1 92 ? 1.051 13.813 4.932 1.00 88.69 92 ASN A C 1
ATOM 682 O O . ASN A 1 92 ? 2.261 13.952 5.138 1.00 88.69 92 ASN A O 1
ATOM 686 N N . LEU A 1 93 ? 0.519 12.609 4.669 1.00 88.00 93 LEU A N 1
ATOM 687 C CA . LEU A 1 93 ? 1.310 11.372 4.586 1.00 88.00 93 LEU A CA 1
ATOM 688 C C . LEU A 1 93 ? 2.376 11.399 3.480 1.00 88.00 93 LEU A C 1
ATOM 690 O O . LEU A 1 93 ? 3.356 10.655 3.569 1.00 88.00 93 LEU A O 1
ATOM 694 N N . ASN A 1 94 ? 2.194 12.248 2.469 1.00 89.81 94 ASN A N 1
ATOM 695 C CA . ASN A 1 94 ? 3.084 12.433 1.324 1.00 89.81 94 ASN A CA 1
ATOM 696 C C . ASN A 1 94 ? 3.613 13.874 1.220 1.00 89.81 94 ASN A C 1
ATOM 698 O O . ASN A 1 94 ? 3.986 14.338 0.138 1.00 89.81 94 ASN A O 1
ATOM 702 N N . SER A 1 95 ? 3.642 14.616 2.333 1.00 90.12 95 SER A N 1
ATOM 703 C CA . SER A 1 95 ? 4.147 15.998 2.375 1.00 90.12 95 SER A CA 1
ATOM 704 C C . SER A 1 95 ? 3.483 16.939 1.350 1.00 90.12 95 SER A C 1
ATOM 706 O O . SER A 1 95 ? 4.152 17.735 0.685 1.00 90.12 95 SER A O 1
ATOM 708 N N . GLY A 1 96 ? 2.166 16.817 1.181 1.00 91.31 96 GLY A N 1
ATOM 709 C CA . GLY A 1 96 ? 1.347 17.605 0.261 1.00 91.31 96 GLY A CA 1
ATOM 710 C C . GLY A 1 96 ? 1.309 17.075 -1.174 1.00 91.31 96 GLY A C 1
ATOM 711 O O . GLY A 1 96 ? 0.712 17.719 -2.039 1.00 91.31 96 GLY A O 1
ATOM 712 N N . LYS A 1 97 ? 1.944 15.932 -1.461 1.00 92.00 97 LYS A N 1
ATOM 713 C CA . LYS A 1 97 ? 1.983 15.325 -2.800 1.00 92.00 97 LYS A CA 1
ATOM 714 C C . LYS A 1 97 ? 0.986 14.180 -2.931 1.00 92.00 97 LYS A C 1
ATOM 716 O O . LYS A 1 97 ? 0.587 13.557 -1.960 1.00 92.00 97 LYS A O 1
ATOM 721 N N . SER A 1 98 ? 0.597 13.884 -4.164 1.00 91.38 98 SER A N 1
ATOM 722 C CA . SER A 1 98 ? -0.284 12.763 -4.482 1.00 91.38 98 SER A CA 1
ATOM 723 C C . SER A 1 98 ? 0.404 11.835 -5.471 1.00 91.38 98 SER A C 1
ATOM 725 O O . SER A 1 98 ? 0.897 12.292 -6.506 1.00 91.38 98 SER A O 1
ATOM 727 N N . PHE A 1 99 ? 0.407 10.540 -5.162 1.00 91.56 99 PHE A N 1
ATOM 728 C CA . PHE A 1 99 ? 1.105 9.510 -5.925 1.00 91.56 99 PHE A CA 1
ATOM 729 C C . PHE A 1 99 ? 0.155 8.409 -6.400 1.00 91.56 99 PHE A C 1
ATOM 731 O O . PHE A 1 99 ? -0.923 8.211 -5.839 1.00 91.56 99 PHE A O 1
ATOM 738 N N . ALA A 1 100 ? 0.537 7.716 -7.471 1.00 87.31 100 ALA A N 1
ATOM 739 C CA . ALA A 1 100 ? -0.297 6.711 -8.128 1.00 87.31 100 ALA A CA 1
ATOM 740 C C . ALA A 1 100 ? 0.187 5.269 -7.918 1.00 87.31 100 ALA A C 1
ATOM 742 O O . ALA A 1 100 ? -0.632 4.356 -7.957 1.00 87.31 100 ALA A O 1
ATOM 743 N N . TRP A 1 101 ? 1.485 5.042 -7.701 1.00 87.19 101 TRP A N 1
ATOM 744 C CA . TRP A 1 101 ? 2.042 3.701 -7.498 1.00 87.19 101 TRP A CA 1
ATOM 745 C C . TRP A 1 101 ? 3.263 3.709 -6.577 1.00 87.19 101 TRP A C 1
ATOM 747 O O . TRP A 1 101 ? 3.800 4.761 -6.237 1.00 87.19 101 TRP A O 1
ATOM 757 N N . ILE A 1 102 ? 3.694 2.510 -6.186 1.00 89.00 102 ILE A N 1
ATOM 758 C CA . ILE A 1 102 ? 4.908 2.254 -5.406 1.00 89.00 102 ILE A CA 1
ATOM 759 C C . ILE A 1 102 ? 5.964 1.692 -6.359 1.00 89.00 102 ILE A C 1
ATOM 761 O O . ILE A 1 102 ? 5.671 0.777 -7.131 1.00 89.00 102 ILE A O 1
ATOM 765 N N . GLU A 1 103 ? 7.181 2.224 -6.330 1.00 89.12 103 GLU A N 1
ATOM 766 C CA . GLU A 1 103 ? 8.300 1.772 -7.161 1.00 89.12 103 GLU A CA 1
ATOM 767 C C . GLU A 1 103 ? 9.593 1.586 -6.359 1.00 89.12 103 GLU A C 1
ATOM 769 O O . GLU A 1 103 ? 9.619 1.812 -5.150 1.00 89.12 103 GLU A O 1
ATOM 774 N N . LYS A 1 104 ? 10.658 1.180 -7.069 1.00 88.00 104 LYS A N 1
ATOM 775 C CA . LYS A 1 104 ? 11.978 0.820 -6.519 1.00 88.00 104 LYS A CA 1
ATOM 776 C C . LYS A 1 104 ? 11.949 -0.369 -5.560 1.00 88.00 104 LYS A C 1
ATOM 778 O O . LYS A 1 104 ? 12.657 -0.380 -4.570 1.00 88.00 104 LYS A O 1
ATOM 783 N N . TRP A 1 105 ? 11.136 -1.366 -5.892 1.00 86.56 105 TRP A N 1
ATOM 784 C CA . TRP A 1 105 ? 11.211 -2.671 -5.251 1.00 86.56 105 TRP A CA 1
ATOM 785 C C . TRP A 1 105 ? 12.539 -3.344 -5.605 1.00 86.56 105 TRP A C 1
ATOM 787 O O . TRP A 1 105 ? 12.747 -3.702 -6.767 1.00 86.56 105 TRP A O 1
ATOM 797 N N . ASP A 1 106 ? 13.393 -3.530 -4.606 1.00 85.81 106 ASP A N 1
ATOM 798 C CA . ASP A 1 106 ? 14.638 -4.284 -4.683 1.00 85.81 106 ASP A CA 1
ATOM 799 C C . ASP A 1 106 ? 14.523 -5.645 -3.971 1.00 85.81 106 ASP A C 1
ATOM 801 O O . ASP A 1 106 ? 13.573 -5.950 -3.244 1.00 85.81 106 ASP A O 1
ATOM 805 N N . ALA A 1 107 ? 15.490 -6.528 -4.230 1.00 86.25 107 ALA A N 1
ATOM 806 C CA . ALA A 1 107 ? 15.498 -7.863 -3.645 1.00 86.25 107 ALA A CA 1
ATOM 807 C C . ALA A 1 107 ? 15.655 -7.795 -2.117 1.00 86.25 107 ALA A C 1
ATOM 809 O O . ALA A 1 107 ? 16.696 -7.379 -1.612 1.00 86.25 107 ALA A O 1
ATOM 810 N N . GLY A 1 108 ? 14.640 -8.281 -1.401 1.00 85.69 108 GLY A N 1
ATOM 811 C CA . GLY A 1 108 ? 14.586 -8.268 0.062 1.00 85.69 108 GLY A CA 1
ATOM 812 C C . GLY A 1 108 ? 13.678 -7.182 0.637 1.00 85.69 108 GLY A C 1
ATOM 813 O O . GLY A 1 108 ? 13.348 -7.266 1.818 1.00 85.69 108 GLY A O 1
ATOM 814 N N . ASP A 1 109 ? 13.224 -6.228 -0.181 1.00 85.50 109 ASP A N 1
ATOM 815 C CA . ASP A 1 109 ? 12.285 -5.204 0.268 1.00 85.50 109 ASP A CA 1
ATOM 816 C C . ASP A 1 109 ? 10.975 -5.832 0.734 1.00 85.50 109 ASP A C 1
ATOM 818 O O . ASP A 1 109 ? 10.403 -6.714 0.082 1.00 85.50 109 ASP A O 1
ATOM 822 N N . THR A 1 110 ? 10.488 -5.341 1.869 1.00 83.44 110 THR A N 1
ATOM 823 C CA . THR A 1 110 ? 9.233 -5.773 2.474 1.00 83.44 110 THR A CA 1
ATOM 824 C C . THR A 1 110 ? 8.411 -4.553 2.862 1.00 83.44 110 THR A C 1
ATOM 826 O O . THR A 1 110 ? 8.926 -3.484 3.183 1.00 83.44 110 THR A O 1
ATOM 829 N N . THR A 1 111 ? 7.096 -4.698 2.809 1.00 81.56 111 THR A N 1
ATOM 830 C CA . THR A 1 111 ? 6.162 -3.699 3.322 1.00 81.56 111 THR A CA 1
ATOM 831 C C . THR A 1 111 ? 4.893 -4.407 3.758 1.00 81.56 111 THR A C 1
ATOM 833 O O . THR A 1 111 ? 4.518 -5.453 3.218 1.00 81.56 111 THR A O 1
ATOM 836 N N . GLU A 1 112 ? 4.284 -3.864 4.803 1.00 78.38 112 GLU A N 1
ATOM 837 C CA . GLU A 1 112 ? 3.211 -4.501 5.542 1.00 78.38 112 GLU A CA 1
ATOM 838 C C . GLU A 1 112 ? 1.953 -3.642 5.476 1.00 78.38 112 GLU A C 1
ATOM 840 O O . GLU A 1 112 ? 1.989 -2.424 5.652 1.00 78.38 112 GLU A O 1
ATOM 845 N N . TRP A 1 113 ? 0.816 -4.303 5.268 1.00 77.62 113 TRP A N 1
ATOM 846 C CA . TRP A 1 113 ? -0.496 -3.685 5.378 1.00 77.62 113 TRP A CA 1
ATOM 847 C C . TRP A 1 113 ? -1.340 -4.461 6.367 1.00 77.62 113 TRP A C 1
ATOM 849 O O . TRP A 1 113 ? -1.434 -5.687 6.311 1.00 77.62 113 TRP A O 1
ATOM 859 N N . VAL A 1 114 ? -2.008 -3.723 7.247 1.00 73.06 114 VAL A N 1
ATOM 860 C CA . VAL A 1 114 ? -2.968 -4.299 8.180 1.00 73.06 114 VAL A CA 1
ATOM 861 C C . VAL A 1 114 ? -4.339 -4.298 7.527 1.00 73.06 114 VAL A C 1
ATOM 863 O O . VAL A 1 114 ? -4.947 -3.246 7.314 1.00 73.06 114 VAL A O 1
ATOM 866 N N . TRP A 1 115 ? -4.860 -5.490 7.254 1.00 74.44 115 TRP A N 1
ATOM 867 C CA . TRP A 1 115 ? -6.256 -5.644 6.881 1.00 74.44 115 TRP A CA 1
ATOM 868 C C . TRP A 1 115 ? -7.115 -5.800 8.136 1.00 74.44 115 TRP A C 1
ATOM 870 O O . TRP A 1 115 ? -7.097 -6.829 8.806 1.00 74.44 115 TRP A O 1
ATOM 880 N N . PHE A 1 116 ? -7.897 -4.769 8.452 1.00 71.31 116 PHE A N 1
ATOM 881 C CA . PHE A 1 116 ? -8.906 -4.856 9.501 1.00 71.31 116 PHE A CA 1
ATOM 882 C C . PHE A 1 116 ? -10.197 -5.494 8.968 1.00 71.31 116 PHE A C 1
ATOM 884 O O . PHE A 1 116 ? -10.952 -4.849 8.237 1.00 71.31 116 PHE A O 1
ATOM 891 N N . ALA A 1 117 ? -10.464 -6.738 9.368 1.00 73.12 117 ALA A N 1
ATOM 892 C CA . ALA A 1 117 ? -11.709 -7.450 9.089 1.00 73.12 117 ALA A CA 1
ATOM 893 C C . ALA A 1 117 ? -12.560 -7.542 10.376 1.00 73.12 117 ALA A C 1
ATOM 895 O O . ALA A 1 117 ? -12.233 -8.324 11.268 1.00 73.12 117 ALA A O 1
ATOM 896 N N . PRO A 1 118 ? -13.647 -6.753 10.519 1.00 68.00 118 PRO A N 1
ATOM 897 C CA . PRO A 1 118 ? -14.448 -6.723 11.750 1.00 68.00 118 PRO A CA 1
ATOM 898 C C . PRO A 1 118 ? -15.260 -8.002 11.991 1.00 68.00 118 PRO A C 1
ATOM 900 O O . PRO A 1 118 ? -15.769 -8.211 13.090 1.00 68.00 118 PRO A O 1
ATOM 903 N N . GLN A 1 119 ? -15.426 -8.832 10.963 1.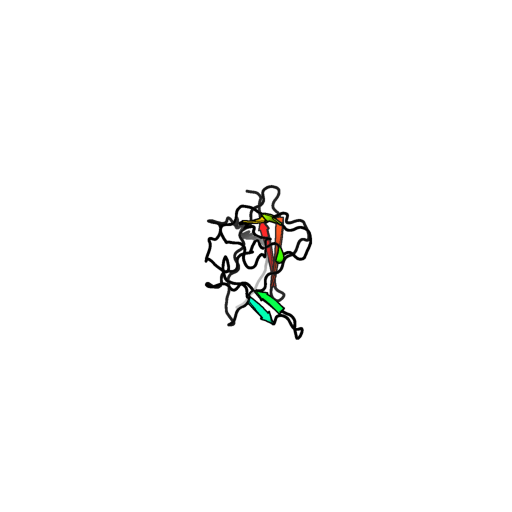00 74.00 119 GLN A N 1
ATOM 904 C CA . GLN A 1 119 ? -16.104 -10.120 11.028 1.00 74.00 119 GLN A CA 1
ATOM 905 C C . GLN A 1 119 ? -15.237 -11.159 10.321 1.00 74.00 119 GLN A C 1
ATOM 907 O O . GLN A 1 119 ? -14.620 -10.858 9.299 1.00 74.00 119 GLN A O 1
ATOM 912 N N . ALA A 1 120 ? -15.203 -12.377 10.861 1.00 79.69 120 ALA A N 1
ATOM 913 C CA . ALA A 1 120 ? -14.550 -13.495 10.198 1.00 79.69 120 ALA A CA 1
ATOM 914 C C . ALA A 1 120 ? -15.294 -13.840 8.899 1.00 79.69 120 ALA A C 1
ATOM 916 O O . ALA A 1 120 ? -16.525 -13.877 8.873 1.00 79.69 120 ALA A O 1
ATOM 917 N N . GLY A 1 121 ? -14.546 -14.112 7.834 1.00 79.69 121 GLY A N 1
ATOM 918 C CA . GLY A 1 121 ? -15.105 -14.435 6.528 1.00 79.69 121 GLY A CA 1
ATOM 919 C C . GLY A 1 121 ? -14.023 -14.719 5.496 1.00 79.69 121 GLY A C 1
ATOM 920 O O .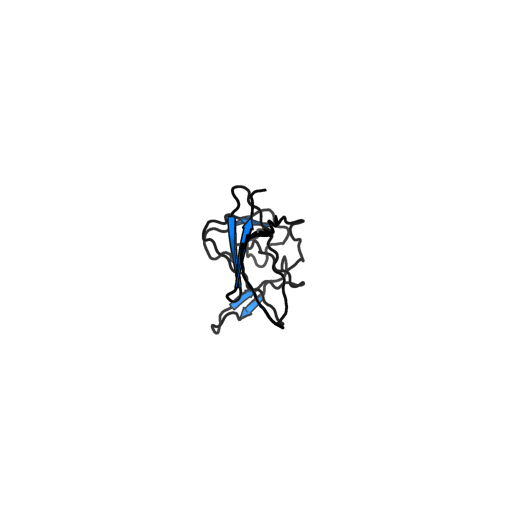 GLY A 1 121 ? -12.835 -14.769 5.816 1.00 79.69 121 GLY A O 1
ATOM 921 N N . GLU A 1 122 ? -14.451 -14.909 4.252 1.00 74.62 122 GLU A N 1
ATOM 922 C CA . GLU A 1 122 ? -13.552 -15.010 3.106 1.00 74.62 122 GLU A CA 1
ATOM 923 C C . GLU A 1 122 ? -13.297 -13.623 2.516 1.00 74.62 122 GLU A C 1
ATOM 925 O O . GLU A 1 122 ? -14.198 -12.789 2.418 1.00 74.62 122 GLU A O 1
ATOM 930 N N . GLY A 1 123 ? -12.054 -13.384 2.112 1.00 71.56 123 GLY A N 1
ATOM 931 C CA . GLY A 1 123 ? -11.618 -12.142 1.499 1.00 71.56 123 GLY A CA 1
ATOM 932 C C . GLY A 1 123 ? -10.725 -12.428 0.297 1.00 71.56 123 GLY A C 1
ATOM 933 O O . GLY A 1 123 ? -10.041 -13.449 0.255 1.00 71.56 123 GLY A O 1
ATOM 934 N N . THR A 1 124 ? -10.736 -11.535 -0.692 1.00 73.31 124 THR A N 1
ATOM 935 C CA . THR A 1 124 ? -9.869 -11.641 -1.873 1.00 73.31 124 THR A CA 1
ATOM 936 C C . THR A 1 124 ? -8.842 -10.521 -1.849 1.00 73.31 124 THR A C 1
ATOM 938 O O . THR A 1 124 ? -9.205 -9.349 -1.813 1.00 73.31 124 THR A O 1
ATOM 941 N N . ILE A 1 125 ? -7.560 -10.883 -1.911 1.00 74.88 125 ILE A N 1
ATOM 942 C CA . ILE A 1 125 ? -6.473 -9.928 -2.128 1.00 74.88 125 ILE A CA 1
ATOM 943 C C . ILE A 1 125 ? -6.121 -9.972 -3.607 1.00 74.88 125 ILE A C 1
ATOM 945 O O . ILE A 1 125 ? -5.784 -11.028 -4.140 1.00 74.88 125 ILE A O 1
ATOM 949 N N . THR A 1 126 ? -6.199 -8.821 -4.264 1.00 74.06 126 THR A N 1
ATOM 950 C CA . THR A 1 126 ? -5.764 -8.666 -5.651 1.00 74.06 126 THR A CA 1
ATOM 951 C C . THR A 1 126 ? -4.565 -7.732 -5.674 1.00 74.06 126 THR A C 1
ATOM 953 O O . THR A 1 126 ? -4.551 -6.712 -4.990 1.00 74.06 126 THR A O 1
ATOM 956 N N . LEU A 1 127 ? -3.539 -8.102 -6.437 1.00 76.12 127 LEU A N 1
ATOM 957 C CA . LEU A 1 127 ? -2.305 -7.335 -6.560 1.00 76.12 127 LEU A CA 1
ATOM 958 C C . LEU A 1 127 ? -2.131 -6.896 -8.009 1.00 76.12 127 LEU A C 1
ATOM 960 O O . LEU A 1 127 ? -2.193 -7.708 -8.933 1.00 76.12 127 LEU A O 1
ATOM 964 N N . TRP A 1 128 ? -1.888 -5.603 -8.195 1.00 77.69 128 TRP A N 1
ATOM 965 C CA . TRP A 1 128 ? -1.634 -5.003 -9.497 1.00 77.69 128 TRP A CA 1
ATOM 966 C C . TRP A 1 128 ? -0.183 -4.568 -9.556 1.00 77.69 128 TRP A C 1
ATOM 968 O O . TRP A 1 128 ? 0.230 -3.646 -8.856 1.00 77.69 128 TRP A O 1
ATOM 978 N N . MET A 1 129 ? 0.598 -5.258 -10.377 1.00 81.38 129 MET A N 1
ATOM 979 C CA . MET A 1 129 ? 2.032 -5.032 -10.470 1.00 81.38 129 MET A CA 1
ATOM 980 C C . MET A 1 129 ? 2.473 -5.029 -11.927 1.00 81.38 129 MET A C 1
ATOM 982 O O . MET A 1 129 ? 1.924 -5.735 -12.770 1.00 81.38 129 MET A O 1
ATOM 986 N N . SER A 1 130 ? 3.487 -4.223 -12.217 1.00 81.12 130 SER A N 1
ATOM 987 C CA . SER A 1 130 ? 4.113 -4.137 -13.534 1.00 81.12 130 SER A CA 1
ATOM 988 C C . SER A 1 130 ? 5.613 -3.951 -13.369 1.00 81.12 130 SER A C 1
ATOM 990 O O . SER A 1 130 ? 6.035 -3.206 -12.486 1.00 81.12 130 SER A O 1
ATOM 992 N N . ALA A 1 131 ? 6.410 -4.571 -14.237 1.00 80.69 131 ALA A N 1
ATOM 993 C CA . ALA A 1 131 ? 7.862 -4.427 -14.244 1.00 80.69 131 ALA A CA 1
ATOM 994 C C . ALA A 1 131 ? 8.336 -3.848 -15.584 1.00 80.69 131 ALA A C 1
ATOM 996 O O . ALA A 1 131 ? 7.955 -4.347 -16.644 1.00 80.69 131 ALA A O 1
ATOM 997 N N . LYS A 1 132 ? 9.180 -2.805 -15.532 1.00 71.69 132 LYS A N 1
ATOM 998 C CA . LYS A 1 132 ? 9.787 -2.180 -16.727 1.00 71.69 132 LYS A CA 1
ATOM 999 C C . LYS A 1 132 ? 10.949 -2.999 -17.302 1.00 71.69 132 LYS A C 1
ATOM 1001 O O . LYS A 1 132 ? 11.166 -2.987 -18.506 1.00 71.69 132 LYS A O 1
ATOM 1006 N N . SER A 1 133 ? 11.700 -3.693 -16.454 1.00 67.12 133 SER A N 1
ATOM 1007 C CA . SER A 1 133 ? 12.845 -4.535 -16.819 1.00 67.12 133 SER A CA 1
ATOM 1008 C C . SER A 1 133 ? 12.869 -5.738 -15.893 1.00 67.12 133 SER A C 1
ATOM 1010 O O . SER A 1 133 ? 12.590 -5.536 -14.718 1.00 67.12 133 SER A O 1
ATOM 1012 N N . SER A 1 134 ? 13.162 -6.930 -16.436 1.00 66.06 134 SER A N 1
ATOM 1013 C CA . SER A 1 134 ? 13.231 -8.233 -15.746 1.00 66.06 134 SER A CA 1
ATOM 1014 C C . SER A 1 134 ? 12.299 -8.336 -14.539 1.00 66.06 134 SER A C 1
ATOM 1016 O O . SER A 1 134 ? 12.613 -7.873 -13.447 1.00 66.06 134 SER A O 1
ATOM 1018 N N . GLY A 1 135 ? 11.145 -8.951 -14.764 1.00 76.19 135 GLY A N 1
ATOM 1019 C CA . GLY A 1 135 ? 10.186 -9.264 -13.720 1.00 76.19 135 GLY A CA 1
ATOM 1020 C C . GLY A 1 135 ? 10.780 -9.881 -12.442 1.00 76.19 135 GLY A C 1
ATOM 1021 O O . GLY A 1 135 ? 11.906 -10.373 -12.436 1.00 76.19 135 GLY A O 1
ATOM 1022 N N . GLY A 1 136 ? 10.014 -9.866 -11.355 1.00 84.81 136 GLY A N 1
ATOM 1023 C CA . GLY A 1 136 ? 10.451 -10.358 -10.048 1.00 84.81 136 GLY A CA 1
ATOM 1024 C C . GLY A 1 136 ? 9.529 -11.438 -9.498 1.00 84.81 136 GLY A C 1
ATOM 1025 O O . GLY A 1 136 ? 8.363 -11.529 -9.890 1.00 84.81 136 GLY A O 1
ATOM 1026 N N . THR A 1 137 ? 10.048 -12.235 -8.567 1.00 88.81 137 THR A N 1
ATOM 1027 C CA . THR A 1 137 ? 9.234 -13.124 -7.734 1.00 88.81 137 THR A CA 1
ATOM 1028 C C . THR A 1 137 ? 8.983 -12.442 -6.404 1.00 88.81 137 THR A C 1
ATOM 1030 O O . THR A 1 137 ? 9.919 -12.030 -5.727 1.00 88.81 137 THR A O 1
ATOM 1033 N N . PHE A 1 138 ? 7.715 -12.363 -6.037 1.00 89.06 138 PHE A N 1
ATOM 1034 C CA . PHE A 1 138 ? 7.248 -11.792 -4.790 1.00 89.06 138 PHE A CA 1
ATOM 1035 C C . PHE A 1 138 ? 6.590 -12.882 -3.954 1.00 89.06 138 PHE A C 1
ATOM 1037 O O . PHE A 1 138 ? 6.112 -13.900 -4.466 1.00 89.06 138 PHE A O 1
ATOM 1044 N N . SER A 1 139 ? 6.556 -12.653 -2.651 1.00 90.38 139 SER A N 1
ATOM 1045 C CA . SER A 1 139 ? 5.814 -13.471 -1.704 1.00 90.38 139 SER A CA 1
ATOM 1046 C C . SER A 1 139 ? 4.954 -12.572 -0.838 1.00 90.38 139 SER A C 1
ATOM 1048 O O . SER A 1 139 ? 5.444 -11.579 -0.310 1.00 90.38 139 SER A O 1
ATOM 1050 N N . MET A 1 140 ? 3.695 -12.949 -0.663 1.00 88.00 140 MET A N 1
ATOM 1051 C CA . MET A 1 140 ? 2.798 -12.349 0.314 1.00 88.00 140 MET A CA 1
ATOM 1052 C C . MET A 1 140 ? 2.565 -13.354 1.433 1.00 88.00 140 MET A C 1
ATOM 1054 O O . MET A 1 140 ? 2.223 -14.506 1.158 1.00 88.00 140 MET A O 1
ATOM 1058 N N . SER A 1 141 ? 2.725 -12.910 2.677 1.00 87.00 141 SER A N 1
ATOM 1059 C CA . SER A 1 141 ? 2.492 -13.730 3.863 1.00 87.00 141 SER A CA 1
ATOM 1060 C C . SER A 1 141 ? 1.361 -13.149 4.709 1.00 87.00 141 SER A C 1
ATOM 1062 O O . SER A 1 141 ? 1.325 -11.947 4.946 1.00 87.00 141 SER A O 1
ATOM 1064 N N . MET A 1 142 ? 0.445 -14.003 5.164 1.00 84.19 142 MET A N 1
ATOM 1065 C CA . MET A 1 142 ? -0.654 -13.666 6.075 1.00 84.19 142 MET A CA 1
ATOM 1066 C C . MET A 1 142 ? -0.973 -14.889 6.941 1.00 84.19 142 MET A C 1
ATOM 1068 O O . MET A 1 142 ? -1.128 -15.984 6.404 1.00 84.19 142 MET A O 1
ATOM 1072 N N . ASP A 1 143 ? -1.052 -14.728 8.265 1.00 77.19 143 ASP A N 1
ATOM 1073 C CA . ASP A 1 143 ? -1.417 -15.786 9.225 1.00 77.19 143 ASP A CA 1
ATOM 1074 C C . ASP A 1 143 ? -0.712 -17.137 8.973 1.00 77.19 143 ASP A C 1
ATOM 1076 O O . ASP A 1 143 ? -1.342 -18.188 8.834 1.00 77.19 143 ASP A O 1
ATOM 1080 N N . ASN A 1 144 ? 0.623 -17.103 8.877 1.00 80.12 144 ASN A N 1
ATOM 1081 C CA . ASN A 1 144 ? 1.507 -18.247 8.586 1.00 80.12 144 ASN A CA 1
ATOM 1082 C C . ASN A 1 144 ? 1.311 -18.920 7.216 1.00 80.12 144 ASN A C 1
ATOM 1084 O O . ASN A 1 144 ? 1.913 -19.961 6.946 1.00 80.12 144 ASN A O 1
ATOM 1088 N N . LYS A 1 145 ? 0.493 -18.347 6.333 1.00 85.00 145 LYS A N 1
ATOM 1089 C CA . LYS A 1 145 ? 0.383 -18.766 4.936 1.00 85.00 145 LYS A CA 1
ATOM 1090 C C . LYS A 1 145 ? 1.205 -17.831 4.073 1.00 85.00 145 LYS A C 1
ATOM 1092 O O . LYS A 1 145 ? 1.118 -16.619 4.227 1.00 85.00 145 LYS A O 1
ATOM 1097 N N . THR A 1 146 ? 1.937 -18.396 3.124 1.00 90.19 146 THR A N 1
ATOM 1098 C CA . THR A 1 146 ? 2.692 -17.634 2.130 1.00 90.19 146 THR A CA 1
ATOM 1099 C C . THR A 1 146 ? 2.238 -18.037 0.737 1.00 90.19 146 THR A C 1
ATOM 1101 O O . THR A 1 146 ? 2.145 -19.224 0.425 1.00 90.19 146 THR A O 1
ATOM 1104 N N . VAL A 1 147 ? 1.967 -17.044 -0.104 1.00 88.94 147 VAL A N 1
ATOM 1105 C CA . VAL A 1 147 ? 1.679 -17.219 -1.528 1.00 88.94 147 VAL A CA 1
ATOM 1106 C C . VAL A 1 147 ? 2.772 -16.518 -2.319 1.00 88.94 147 VAL A C 1
ATOM 1108 O O . VAL A 1 147 ? 3.034 -15.336 -2.104 1.00 88.94 147 VAL A O 1
ATOM 1111 N N . SER A 1 148 ? 3.403 -17.243 -3.239 1.00 89.88 148 SER A N 1
ATOM 1112 C CA . SER A 1 148 ? 4.402 -16.691 -4.153 1.00 89.88 148 SER A CA 1
ATOM 1113 C C . SER A 1 148 ? 3.805 -16.469 -5.534 1.00 89.88 148 SER A C 1
ATOM 1115 O O . SER A 1 148 ? 3.030 -17.289 -6.025 1.00 89.88 148 SER A O 1
ATOM 1117 N N . PHE A 1 149 ? 4.194 -15.375 -6.174 1.00 86.31 149 PHE A N 1
ATOM 1118 C CA . PHE A 1 149 ? 3.777 -15.039 -7.529 1.00 86.31 149 PHE A CA 1
ATOM 1119 C C . PHE A 1 149 ? 4.900 -14.292 -8.249 1.00 86.31 149 PHE A C 1
ATOM 1121 O O . PHE A 1 149 ? 5.749 -13.658 -7.622 1.00 86.31 149 PHE A O 1
ATOM 1128 N N . SER A 1 150 ? 4.912 -14.374 -9.576 1.00 85.06 150 SER A N 1
ATOM 1129 C CA . SER A 1 150 ? 5.916 -13.706 -10.401 1.00 85.06 150 SER A CA 1
ATOM 1130 C C . SER A 1 150 ? 5.255 -12.667 -11.292 1.00 85.06 150 SER A C 1
ATOM 1132 O O . SER A 1 150 ? 4.226 -12.920 -11.918 1.00 85.06 150 SER A O 1
ATOM 1134 N N . VAL A 1 151 ? 5.871 -11.495 -11.364 1.00 83.06 151 VAL A N 1
ATOM 1135 C CA . VAL A 1 151 ? 5.517 -10.443 -12.315 1.00 83.06 151 VAL A CA 1
ATOM 1136 C C . VAL A 1 151 ? 6.463 -10.599 -13.487 1.00 83.06 151 VAL A C 1
ATOM 1138 O O . VAL A 1 151 ? 7.663 -10.643 -13.264 1.00 83.06 151 VAL A O 1
ATOM 1141 N N . ASN A 1 152 ? 5.961 -10.679 -14.716 1.00 75.69 152 ASN A N 1
ATOM 1142 C CA . ASN A 1 152 ? 6.808 -10.673 -15.911 1.00 75.69 152 ASN A CA 1
ATOM 1143 C C . ASN A 1 152 ? 6.957 -9.241 -16.436 1.00 75.69 152 ASN A C 1
ATOM 1145 O O . ASN A 1 152 ? 6.062 -8.413 -16.251 1.00 75.69 152 ASN A O 1
ATOM 1149 N N . SER A 1 153 ? 8.071 -8.944 -17.107 1.00 69.69 153 SER A N 1
ATOM 1150 C CA . SER A 1 153 ? 8.186 -7.693 -17.863 1.00 69.69 153 SER A CA 1
ATOM 1151 C C . SER A 1 153 ? 7.171 -7.695 -19.006 1.00 69.69 153 SER A C 1
ATOM 1153 O O . SER A 1 153 ? 7.022 -8.712 -19.691 1.00 69.69 153 SER A O 1
ATOM 1155 N N . GLY A 1 154 ? 6.459 -6.578 -19.156 1.00 58.28 154 GLY A N 1
ATOM 1156 C CA . GLY A 1 154 ? 5.457 -6.373 -20.204 1.00 58.28 154 GLY A CA 1
ATOM 1157 C C . GLY A 1 154 ? 6.045 -5.989 -21.549 1.00 58.28 154 GLY A C 1
ATOM 1158 O O . GLY A 1 154 ? 7.197 -5.504 -21.578 1.00 58.28 154 GLY A O 1
#

Foldseek 3Di:
DDDDDDDDDDDDPPPPPPPPPPDQPADPDADDAQAFLHQAAWDWDDDDPDPPDIDTDRGTPPLEDADAQQCLQQPDPFKHFADQAPHFDHPCSPVRGHGRDIDRDDPPDDGDDDHDDVDDDDGDYDYHDEDQDAKDKDWDDDPNDIDIDIHGHD

Secondary structure (DSSP, 8-state):
---------------------------SS---TTSTTTTPPEEEEE-SSSTT-EEEEE--SSS-------GGG--SSS-EEES--SSPPSTTTTTT---SEEE---TT---------SS-----------BSSS--EEEEEETTEEEEEEPPB-

Organism: NCBI:txid412755

pLDDT: mean 73.64, std 18.26, range [26.11, 92.0]

Radius of gyration: 23.38 Å; chains: 1; bounding box: 32×94×45 Å